Protein AF-X0RH19-F1 (afdb_monomer_lite)

Organism: NCBI:txid412755

Foldseek 3Di:
DKFKFAKFWDQCQPDDCDPNDGDRDPPIDIHTPPDCLDQWDKDFDAADSPVRITIIDIFGHQWDWDQDPNDTDIDGDDPVRRVVSVVSSCVLGPPDDLVNVCVVPVDPSSPPPPDPPPPPPPDD

pLDDT: mean 71.18, std 17.9, range [33.72, 92.62]

Radius of gyration: 19.44 Å; chains: 1; bounding box: 59×24×60 Å

Secondary structure (DSSP, 8-state):
-EEEEEEES----SSTT-TT-----TTS--EE-----SSEEEEEEEEETTTTEEEEEEEE-SEEEEEETTEEEEEEPPHHHHHHHHHHHHHHHTT--HHHHHHHH--GGGS-------------

Structure (mmCIF, N/CA/C/O backbone):
data_AF-X0RH19-F1
#
_entry.id   AF-X0RH19-F1
#
loop_
_atom_site.group_PDB
_atom_site.id
_atom_site.type_symbol
_atom_site.label_atom_id
_atom_site.label_alt_id
_atom_site.label_comp_id
_atom_site.label_asym_id
_atom_site.label_entity_id
_atom_site.label_seq_id
_atom_site.pdbx_PDB_ins_code
_atom_site.Cartn_x
_atom_site.Cartn_y
_atom_site.Cartn_z
_atom_site.occupancy
_atom_site.B_iso_or_equiv
_atom_site.auth_seq_id
_atom_site.auth_comp_id
_atom_site.auth_asym_id
_atom_site.auth_atom_id
_atom_site.pdbx_PDB_model_num
ATOM 1 N N . MET A 1 1 ? 8.190 -5.015 0.007 1.00 87.12 1 MET A N 1
ATOM 2 C CA . MET A 1 1 ? 8.327 -3.761 0.790 1.00 87.12 1 MET A CA 1
ATOM 3 C C . MET A 1 1 ? 7.027 -3.563 1.533 1.00 87.12 1 MET A C 1
ATOM 5 O O . MET A 1 1 ? 6.000 -3.718 0.897 1.00 87.12 1 MET A O 1
ATOM 9 N N . GLU A 1 2 ? 7.044 -3.240 2.820 1.00 89.94 2 GLU A N 1
ATOM 10 C CA . GLU A 1 2 ? 5.804 -3.057 3.586 1.00 89.94 2 GLU A CA 1
ATOM 11 C C . GLU A 1 2 ? 5.393 -1.585 3.614 1.00 89.94 2 GLU A C 1
ATOM 13 O O . GLU A 1 2 ? 6.237 -0.711 3.820 1.00 89.94 2 GLU A O 1
ATOM 18 N N . LEU A 1 3 ? 4.111 -1.316 3.361 1.00 86.94 3 LEU A N 1
ATOM 19 C CA . LEU A 1 3 ? 3.501 0.012 3.433 1.00 86.94 3 LEU A CA 1
ATOM 20 C C . LEU A 1 3 ? 2.245 -0.037 4.303 1.00 86.94 3 LEU A C 1
ATOM 22 O O . LEU A 1 3 ? 1.604 -1.077 4.426 1.00 86.94 3 LEU A O 1
ATOM 26 N N . ARG A 1 4 ? 1.893 1.112 4.882 1.00 87.62 4 ARG A N 1
ATOM 27 C CA . ARG A 1 4 ? 0.663 1.304 5.653 1.00 87.62 4 ARG A CA 1
ATOM 28 C C . ARG A 1 4 ? -0.341 2.057 4.791 1.00 87.62 4 ARG A C 1
ATOM 30 O O . ARG A 1 4 ? 0.008 3.088 4.221 1.00 87.62 4 ARG A O 1
ATOM 37 N N . ILE A 1 5 ? -1.557 1.538 4.684 1.00 83.44 5 ILE A N 1
ATOM 38 C CA . ILE A 1 5 ? -2.659 2.168 3.958 1.00 83.44 5 ILE A CA 1
ATOM 39 C C . ILE A 1 5 ? -3.840 2.354 4.913 1.00 83.44 5 ILE A C 1
ATOM 41 O O . ILE A 1 5 ? -4.221 1.396 5.586 1.00 83.44 5 ILE A O 1
ATOM 45 N N . PRO A 1 6 ? -4.424 3.556 5.015 1.00 79.38 6 PRO A N 1
ATOM 46 C CA . PRO A 1 6 ? -5.566 3.747 5.895 1.00 79.38 6 PRO A CA 1
ATOM 47 C C . PRO A 1 6 ? -6.781 2.923 5.453 1.00 79.38 6 PRO A C 1
ATOM 49 O O . PRO A 1 6 ? -6.968 2.623 4.270 1.00 79.38 6 PRO A O 1
ATOM 52 N N . LEU A 1 7 ? -7.616 2.549 6.417 1.00 76.19 7 LEU A N 1
ATOM 53 C CA . LEU A 1 7 ? -8.849 1.809 6.160 1.00 76.19 7 LEU A CA 1
ATOM 54 C C . LEU A 1 7 ? -10.010 2.754 5.797 1.00 76.19 7 LEU A C 1
ATOM 56 O O . LEU A 1 7 ? -10.057 3.914 6.198 1.00 76.19 7 LEU A O 1
ATOM 60 N N . THR A 1 8 ? -10.979 2.232 5.059 1.00 66.31 8 THR A N 1
ATOM 61 C CA . THR A 1 8 ? -12.264 2.851 4.702 1.00 66.31 8 THR A CA 1
ATOM 62 C C . THR A 1 8 ? -13.390 2.007 5.258 1.00 66.31 8 THR A C 1
ATOM 64 O O . THR A 1 8 ? -13.374 0.791 5.103 1.00 66.31 8 THR A O 1
ATOM 67 N N . GLY A 1 9 ? -14.356 2.646 5.902 1.00 57.88 9 GLY A N 1
ATOM 68 C CA . GLY A 1 9 ? -15.355 1.978 6.730 1.00 57.88 9 GLY A CA 1
ATOM 69 C C . GLY A 1 9 ? -15.278 2.482 8.165 1.00 57.88 9 GLY A C 1
ATOM 70 O O . GLY A 1 9 ? -14.281 3.081 8.585 1.00 57.88 9 GLY A O 1
ATOM 71 N N . THR A 1 10 ? -16.365 2.282 8.888 1.00 53.53 10 THR A N 1
ATOM 72 C CA . THR A 1 10 ? -16.547 2.759 10.251 1.00 53.53 10 THR A CA 1
ATOM 73 C C . THR A 1 10 ? -15.929 1.754 11.208 1.00 53.53 10 THR A C 1
ATOM 75 O O . THR A 1 10 ? -16.458 0.669 11.429 1.00 53.53 10 THR A O 1
ATOM 78 N N . ILE A 1 11 ? -14.793 2.118 11.798 1.00 51.72 11 ILE A N 1
ATOM 79 C CA . ILE A 1 11 ? -14.278 1.433 12.982 1.00 51.72 11 ILE A CA 1
ATOM 80 C C . ILE A 1 11 ? -14.872 2.183 14.171 1.00 51.72 11 ILE A C 1
ATOM 82 O O . ILE A 1 11 ? -14.260 3.072 14.751 1.00 51.72 11 ILE A O 1
ATOM 86 N N . GLU A 1 12 ? -16.136 1.898 14.472 1.00 43.25 12 GLU A N 1
ATOM 87 C CA . GLU A 1 12 ? -16.800 2.443 15.656 1.00 43.25 12 GLU A CA 1
ATOM 88 C C . GLU A 1 12 ? -16.342 1.664 16.878 1.00 43.25 12 GLU A C 1
ATOM 90 O O . GLU A 1 12 ? -17.041 0.790 17.387 1.00 43.25 12 GLU A O 1
ATOM 95 N N . VAL A 1 13 ? -15.137 1.997 17.339 1.00 40.44 13 VAL A N 1
ATOM 96 C CA . VAL A 1 13 ? -14.690 1.635 18.678 1.00 40.44 13 VAL A CA 1
ATOM 97 C C . VAL A 1 13 ? -15.676 2.278 19.637 1.00 40.44 13 VAL A C 1
ATOM 99 O O . VAL A 1 13 ? -15.590 3.478 19.893 1.00 40.44 13 VAL A O 1
ATOM 102 N N . GLU A 1 14 ? -16.680 1.529 20.097 1.00 34.31 14 GLU A N 1
ATOM 103 C CA . GLU A 1 14 ? -17.628 2.082 21.056 1.00 34.31 14 GLU A CA 1
ATOM 104 C C . GLU A 1 14 ? -16.885 2.421 22.351 1.00 34.31 14 GLU A C 1
ATOM 106 O O . GLU A 1 14 ? -16.573 1.580 23.196 1.00 34.31 14 GLU A O 1
ATOM 111 N N . GLY A 1 15 ? -16.601 3.719 22.449 1.00 33.72 15 GLY A N 1
ATOM 112 C CA . GLY A 1 15 ? -15.823 4.383 23.468 1.00 33.72 15 GLY A CA 1
ATOM 113 C C . GLY A 1 15 ? -14.404 4.666 22.994 1.00 33.72 15 GLY A C 1
ATOM 114 O O . GLY A 1 15 ? -13.644 3.757 22.676 1.00 33.72 15 GLY A O 1
ATOM 115 N N . ALA A 1 16 ? -13.977 5.920 23.133 1.00 46.22 16 ALA A N 1
ATOM 116 C CA . ALA A 1 16 ? -12.653 6.169 23.686 1.00 46.22 16 ALA A CA 1
ATOM 1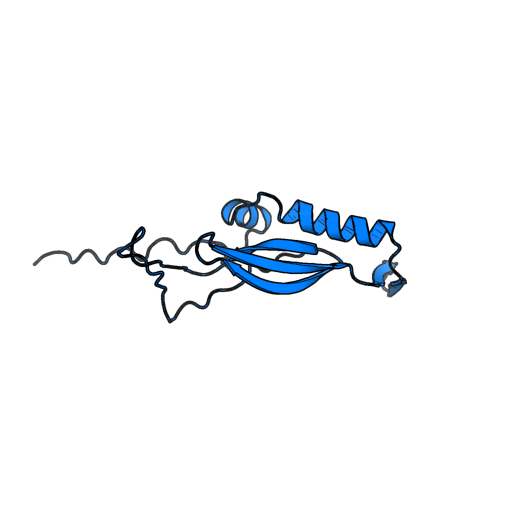17 C C . ALA A 1 16 ? -12.313 5.055 24.695 1.00 46.22 16 ALA A C 1
ATOM 119 O O . ALA A 1 16 ? -13.000 4.948 25.706 1.00 46.22 16 ALA A O 1
ATOM 120 N N . TYR A 1 17 ? -11.351 4.191 24.358 1.00 41.38 17 TYR A N 1
ATOM 121 C CA . TYR A 1 17 ? -10.721 3.190 25.224 1.00 41.38 17 TYR A CA 1
ATOM 122 C C . TYR A 1 17 ? -11.574 2.752 26.441 1.00 41.38 17 TYR A C 1
ATOM 124 O O . TYR A 1 17 ? -11.205 3.013 27.586 1.00 41.38 17 TYR A O 1
ATOM 132 N N . LYS A 1 18 ? -12.742 2.123 26.241 1.00 44.38 18 LYS A N 1
ATOM 133 C CA . LYS A 1 18 ? -13.545 1.618 27.369 1.00 44.38 18 LYS A CA 1
ATOM 134 C C . LYS A 1 18 ? -13.094 0.204 27.718 1.00 44.38 18 LYS A C 1
ATOM 136 O O . LYS A 1 18 ? -13.253 -0.723 26.935 1.00 44.38 18 LYS A O 1
ATOM 141 N N . GLU A 1 19 ? -12.478 0.061 28.889 1.00 43.94 19 GLU A N 1
ATOM 142 C CA . GLU A 1 19 ? -12.129 -1.234 29.502 1.00 43.94 19 GLU A CA 1
ATOM 143 C C . GLU A 1 19 ? -11.250 -2.170 28.636 1.00 43.94 19 GLU A C 1
ATOM 145 O O . GLU A 1 19 ? -11.230 -3.385 28.831 1.00 43.94 19 GLU A O 1
ATOM 150 N N . GLY A 1 20 ? -10.472 -1.611 27.699 1.00 46.59 20 GLY A N 1
ATOM 151 C CA . GLY A 1 20 ? -9.400 -2.321 26.991 1.00 46.59 20 GLY A CA 1
ATOM 152 C C . GLY A 1 20 ? -9.823 -3.226 25.826 1.00 46.59 20 GLY A C 1
ATOM 153 O O . GLY A 1 20 ? -9.073 -4.149 25.503 1.00 46.59 20 GLY A O 1
ATOM 154 N N . LYS A 1 21 ? -10.987 -3.007 25.190 1.00 39.94 21 LYS A N 1
ATOM 155 C CA . LYS A 1 21 ? -11.430 -3.797 24.020 1.00 39.94 21 LYS A CA 1
ATOM 156 C C . LYS A 1 21 ? -11.968 -2.931 22.874 1.00 39.94 21 LYS A C 1
ATOM 158 O O . LYS A 1 21 ? -12.726 -1.998 23.104 1.00 39.94 21 LYS A O 1
ATOM 163 N N . LEU A 1 22 ? -11.581 -3.283 21.644 1.00 48.94 22 LEU A N 1
ATOM 164 C CA . LEU A 1 22 ? -12.045 -2.673 20.390 1.00 48.94 22 LEU A CA 1
ATOM 165 C C . LEU A 1 22 ? -13.402 -3.272 19.968 1.00 48.94 22 LEU A C 1
ATOM 167 O O . LEU A 1 22 ? -13.540 -4.496 19.952 1.00 48.94 22 LEU A O 1
ATOM 171 N N . VAL A 1 23 ? -14.382 -2.435 19.607 1.00 53.00 23 VAL A N 1
ATOM 172 C CA . VAL A 1 23 ? -15.720 -2.837 19.104 1.00 53.00 23 VAL A CA 1
ATOM 173 C C . VAL A 1 23 ? -15.978 -2.137 17.752 1.00 53.00 23 VAL A C 1
ATOM 175 O O . VAL A 1 23 ? -15.229 -1.236 17.405 1.00 53.00 23 VAL A O 1
ATOM 178 N N . GLY A 1 24 ? -16.938 -2.588 16.939 1.00 54.69 24 GLY A N 1
ATOM 179 C CA . GLY A 1 24 ? -17.280 -2.010 15.627 1.00 54.69 24 GLY A CA 1
ATOM 180 C C . GLY A 1 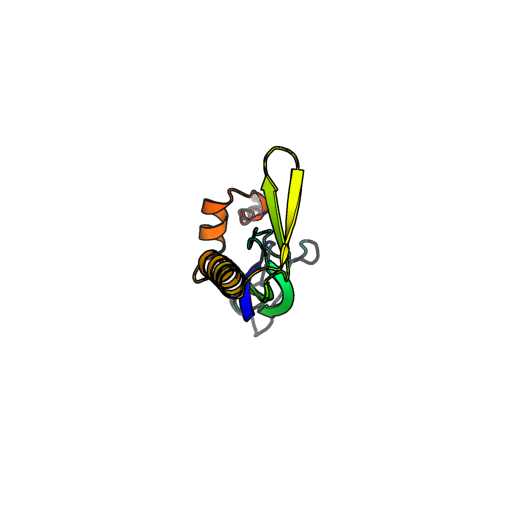24 ? -18.708 -2.377 15.207 1.00 54.69 24 GLY A C 1
ATOM 181 O O . GLY A 1 24 ? -19.277 -3.323 15.758 1.00 54.69 24 GLY A O 1
ATOM 182 N N . LYS A 1 25 ? -19.295 -1.658 14.235 1.00 58.25 25 LYS A N 1
ATOM 183 C CA . LYS A 1 25 ? -20.608 -2.008 13.658 1.00 58.25 25 LYS A CA 1
ATOM 184 C C . LYS A 1 25 ? -20.499 -3.289 12.835 1.00 58.25 25 LYS A C 1
ATOM 186 O O . LYS A 1 25 ? -19.706 -3.370 11.901 1.00 58.25 25 LYS A O 1
ATOM 191 N N . ALA A 1 26 ? -21.304 -4.293 13.176 1.00 59.06 26 ALA A N 1
ATOM 192 C CA . ALA A 1 26 ? -21.276 -5.600 12.514 1.00 59.06 26 ALA A CA 1
ATOM 193 C C . ALA A 1 26 ? -21.684 -5.536 11.027 1.00 59.06 26 ALA A C 1
ATOM 195 O O . ALA A 1 26 ? -21.341 -6.421 10.246 1.00 59.06 26 ALA A O 1
ATOM 196 N N . ASP A 1 27 ? -22.425 -4.498 10.651 1.00 63.25 27 ASP A N 1
ATOM 197 C CA . ASP A 1 27 ? -23.014 -4.261 9.337 1.00 63.25 27 ASP A CA 1
ATOM 198 C C . ASP A 1 27 ? -22.153 -3.391 8.400 1.00 63.25 27 ASP A C 1
ATOM 200 O O . ASP A 1 27 ? -22.428 -3.363 7.197 1.00 63.25 27 ASP A O 1
ATOM 204 N N . ASP A 1 28 ? -21.078 -2.758 8.892 1.00 61.66 28 ASP A N 1
ATOM 205 C CA . ASP A 1 28 ? -20.141 -1.989 8.058 1.00 61.66 28 ASP A CA 1
ATOM 206 C C . ASP A 1 28 ? -18.782 -2.703 7.922 1.00 61.66 28 ASP A C 1
ATOM 208 O O . ASP A 1 28 ? -17.934 -2.636 8.816 1.00 61.66 28 ASP A O 1
ATOM 212 N N . PRO A 1 29 ? -18.531 -3.421 6.812 1.00 64.44 29 PRO A N 1
ATOM 213 C CA . PRO A 1 29 ? -17.281 -4.142 6.641 1.00 64.44 29 PRO A CA 1
ATOM 214 C C . PRO A 1 29 ? -16.108 -3.177 6.436 1.00 64.44 29 PRO A C 1
ATOM 216 O O . PRO A 1 29 ? -16.141 -2.318 5.552 1.00 64.44 29 PRO A O 1
ATOM 219 N N . ILE A 1 30 ? -15.018 -3.408 7.172 1.00 67.62 30 ILE A N 1
ATOM 220 C CA . ILE A 1 30 ? -13.733 -2.727 6.979 1.00 67.62 30 ILE A CA 1
ATOM 221 C C . ILE A 1 30 ? -13.216 -2.995 5.557 1.00 67.62 30 ILE A C 1
ATOM 223 O O . ILE A 1 30 ? -13.082 -4.142 5.125 1.00 67.62 30 ILE A O 1
ATOM 227 N N . ARG A 1 31 ? -12.891 -1.931 4.818 1.00 71.06 31 ARG A N 1
ATOM 228 C CA . ARG A 1 31 ? -12.361 -1.977 3.446 1.00 71.06 31 ARG A CA 1
ATOM 229 C C . ARG A 1 31 ? -11.036 -1.243 3.366 1.00 71.06 31 ARG A C 1
ATOM 231 O O . ARG A 1 31 ? -10.812 -0.261 4.059 1.00 71.06 31 ARG A O 1
ATOM 238 N N . ILE A 1 32 ? -10.166 -1.659 2.460 1.00 70.19 32 ILE A N 1
ATOM 239 C CA . ILE A 1 32 ? -8.942 -0.912 2.154 1.00 70.19 32 ILE A CA 1
ATOM 240 C C . ILE A 1 32 ? -9.288 0.176 1.135 1.00 70.19 32 ILE A C 1
ATOM 242 O O . ILE A 1 32 ? -10.059 -0.083 0.206 1.00 70.19 32 ILE A O 1
ATOM 246 N N . ILE A 1 33 ? -8.716 1.375 1.288 1.00 70.25 33 ILE A N 1
ATOM 247 C CA . ILE A 1 33 ? -8.901 2.443 0.301 1.00 70.25 33 ILE A CA 1
ATOM 248 C C . ILE A 1 33 ? -8.395 1.943 -1.058 1.00 70.25 33 ILE A C 1
ATOM 250 O O . ILE A 1 33 ? -7.232 1.546 -1.163 1.00 70.25 33 ILE A O 1
ATOM 254 N N . PRO A 1 34 ? -9.215 1.980 -2.122 1.00 66.25 34 PRO A N 1
ATOM 255 C CA . PRO A 1 34 ? -8.728 1.696 -3.461 1.00 66.25 34 PRO A CA 1
ATOM 256 C C . PRO A 1 34 ? -7.829 2.855 -3.914 1.00 66.25 34 PRO A C 1
ATOM 258 O O . PRO A 1 34 ? -8.317 3.904 -4.330 1.00 66.25 34 PRO A O 1
ATOM 261 N N . ILE A 1 35 ? -6.514 2.670 -3.797 1.00 72.69 35 ILE A N 1
ATOM 262 C CA . ILE A 1 35 ? -5.492 3.623 -4.242 1.00 72.69 35 ILE A CA 1
ATOM 263 C C . ILE A 1 35 ? -4.715 2.978 -5.379 1.00 72.69 35 ILE A C 1
ATOM 265 O O . ILE A 1 35 ? -4.222 1.857 -5.247 1.00 72.69 35 ILE A O 1
ATOM 269 N N . ASP A 1 36 ? -4.583 3.701 -6.489 1.00 80.56 36 ASP A N 1
ATOM 270 C CA . ASP A 1 36 ? -3.652 3.319 -7.541 1.00 80.56 36 ASP A CA 1
ATOM 271 C C . ASP A 1 36 ? -2.214 3.567 -7.060 1.00 80.56 36 ASP A C 1
ATOM 273 O O . ASP A 1 36 ? -1.753 4.706 -6.946 1.00 80.56 36 ASP A O 1
ATOM 277 N N . LEU A 1 37 ? -1.516 2.478 -6.733 1.00 83.06 37 LEU A N 1
ATOM 278 C CA . LEU A 1 37 ? -0.110 2.491 -6.325 1.00 83.06 37 LEU A CA 1
ATOM 279 C C . LEU A 1 37 ? 0.845 2.434 -7.533 1.00 83.06 37 LEU A C 1
ATOM 281 O O . LEU A 1 37 ? 2.065 2.374 -7.356 1.00 83.06 37 LEU A O 1
ATOM 285 N N . GLY A 1 38 ? 0.310 2.474 -8.756 1.00 85.94 38 GLY A N 1
ATOM 286 C CA . GLY A 1 38 ? 1.049 2.392 -10.006 1.00 85.94 38 GLY A CA 1
ATOM 287 C C . GLY A 1 38 ? 1.387 0.952 -10.389 1.00 85.94 38 GLY A C 1
ATOM 288 O O . GLY A 1 38 ? 0.627 0.019 -10.146 1.00 85.94 38 GLY A O 1
ATOM 289 N N . ASN A 1 39 ? 2.558 0.752 -11.003 1.00 87.94 39 ASN A N 1
ATOM 290 C CA . ASN A 1 39 ? 2.981 -0.550 -11.533 1.00 87.94 39 ASN A CA 1
ATOM 291 C C . ASN A 1 39 ? 3.530 -1.498 -10.446 1.00 87.94 39 ASN A C 1
ATOM 293 O O . ASN A 1 39 ? 4.659 -1.999 -10.518 1.00 87.94 39 ASN A O 1
ATOM 297 N N . VAL A 1 40 ? 2.734 -1.715 -9.405 1.00 88.25 40 VAL A N 1
ATOM 298 C CA . VAL A 1 40 ? 3.043 -2.595 -8.282 1.00 88.25 40 VAL A CA 1
ATOM 299 C C . VAL A 1 40 ? 1.852 -3.496 -7.990 1.00 88.25 40 VAL A C 1
ATOM 301 O O . VAL A 1 40 ? 0.699 -3.089 -8.104 1.00 88.25 40 VAL A O 1
ATOM 304 N N . SER A 1 41 ? 2.144 -4.718 -7.572 1.00 87.19 41 SER A N 1
ATOM 305 C CA . SER A 1 41 ? 1.166 -5.596 -6.946 1.00 87.19 41 SER A CA 1
ATOM 306 C C . SER A 1 41 ? 1.297 -5.463 -5.439 1.00 87.19 41 SER A C 1
ATOM 308 O O . SER A 1 41 ? 2.394 -5.235 -4.920 1.00 87.19 41 SER A O 1
ATOM 310 N N . TRP A 1 42 ? 0.195 -5.628 -4.722 1.00 86.38 42 TRP A N 1
ATOM 311 C CA . TRP A 1 42 ? 0.219 -5.632 -3.270 1.00 86.38 42 TRP A CA 1
ATOM 312 C C . TRP A 1 42 ? -0.632 -6.762 -2.708 1.00 86.38 42 TRP A C 1
ATOM 314 O O . TRP A 1 42 ? -1.567 -7.240 -3.348 1.00 86.38 42 TRP A O 1
ATOM 324 N N . THR A 1 43 ? -0.269 -7.201 -1.511 1.00 87.25 43 THR A N 1
ATOM 325 C CA . THR A 1 43 ? -0.988 -8.217 -0.741 1.00 87.25 43 THR A CA 1
ATOM 326 C C . THR A 1 43 ? -1.173 -7.718 0.681 1.00 87.25 43 THR A C 1
ATOM 328 O O . THR A 1 43 ? -0.301 -7.036 1.218 1.00 87.25 43 THR A O 1
ATOM 331 N N . LEU A 1 44 ? -2.324 -8.007 1.283 1.00 84.62 44 LEU A N 1
ATOM 332 C CA . LEU A 1 44 ? -2.575 -7.676 2.681 1.00 84.62 44 LEU A CA 1
ATOM 333 C C . LEU A 1 44 ? -1.742 -8.605 3.574 1.00 84.62 44 LEU A C 1
ATOM 335 O O . LEU A 1 44 ? -1.866 -9.823 3.464 1.00 84.62 44 LEU A O 1
ATOM 339 N N . LYS A 1 45 ? -0.894 -8.027 4.429 1.00 87.19 45 LYS A N 1
ATOM 340 C CA . LYS A 1 45 ? -0.107 -8.750 5.438 1.00 87.19 45 LYS A CA 1
ATOM 341 C C . LYS A 1 45 ? -0.839 -8.780 6.773 1.00 87.19 45 LYS A C 1
ATOM 343 O O . LYS A 1 45 ? -0.928 -9.839 7.381 1.00 87.19 45 LYS A O 1
ATOM 348 N N . ASP A 1 46 ? -1.322 -7.620 7.213 1.00 85.88 46 ASP A N 1
ATOM 349 C CA . ASP A 1 46 ? -1.896 -7.443 8.546 1.00 85.88 46 ASP A CA 1
ATOM 350 C C . ASP A 1 46 ? -2.824 -6.218 8.606 1.00 85.88 46 ASP A C 1
ATOM 352 O O . ASP A 1 46 ? -2.840 -5.394 7.686 1.00 85.88 46 ASP A O 1
ATOM 356 N N . ILE A 1 47 ? -3.592 -6.091 9.686 1.00 82.31 47 ILE A N 1
ATOM 357 C CA . ILE A 1 47 ? -4.460 -4.948 9.969 1.00 82.31 47 ILE A CA 1
ATOM 358 C C . ILE A 1 47 ? -4.189 -4.458 11.394 1.00 82.31 47 ILE A C 1
ATOM 360 O O . ILE A 1 47 ? -4.481 -5.148 12.366 1.00 82.31 47 ILE A O 1
ATOM 364 N N . ASP A 1 48 ? -3.703 -3.225 11.509 1.00 80.50 48 ASP A N 1
ATOM 365 C CA . ASP A 1 48 ? -3.587 -2.516 12.775 1.00 80.50 48 ASP A CA 1
ATOM 366 C C . ASP A 1 48 ? -4.883 -1.742 13.039 1.00 80.50 48 ASP A C 1
ATOM 368 O O . ASP A 1 48 ? -5.157 -0.693 12.447 1.00 80.50 48 ASP A O 1
ATOM 372 N N . LEU A 1 49 ? -5.713 -2.305 13.914 1.00 73.44 49 LEU A N 1
ATOM 373 C CA . LEU A 1 49 ? -6.983 -1.709 14.318 1.00 73.44 49 LEU A CA 1
ATOM 374 C C . LEU A 1 49 ? -6.811 -0.542 15.300 1.00 73.44 49 LEU A C 1
ATOM 376 O O . LEU A 1 49 ? -7.753 0.227 15.462 1.00 73.44 49 LEU A O 1
ATOM 380 N N . VAL A 1 50 ? -5.647 -0.404 15.948 1.00 73.38 50 VAL A N 1
ATOM 381 C CA . VAL A 1 50 ? -5.361 0.708 16.870 1.00 73.38 50 VAL A CA 1
ATOM 382 C C . VAL A 1 50 ? -5.055 1.971 16.071 1.00 73.38 50 VAL A C 1
ATOM 384 O O . VAL A 1 50 ? -5.617 3.026 16.351 1.00 73.38 50 VAL A O 1
ATOM 387 N N . ASP A 1 51 ? -4.218 1.839 15.043 1.00 74.81 51 ASP A N 1
ATOM 388 C CA . ASP A 1 51 ? -3.836 2.938 14.148 1.00 74.81 51 ASP A CA 1
ATOM 389 C C . ASP A 1 51 ? -4.799 3.099 12.944 1.00 74.81 51 ASP A C 1
ATOM 391 O O . ASP A 1 51 ? -4.619 3.990 12.112 1.00 74.81 51 ASP A O 1
ATOM 395 N N . GLU A 1 52 ? -5.818 2.240 12.820 1.00 75.62 52 GLU A N 1
ATOM 396 C CA . GLU A 1 52 ? -6.763 2.162 11.692 1.00 75.62 52 GLU A CA 1
ATOM 397 C C . GLU A 1 52 ? -6.094 2.028 10.302 1.00 75.62 52 GLU A C 1
ATOM 399 O O . GLU A 1 52 ? -6.550 2.609 9.301 1.00 75.62 52 GLU A O 1
ATOM 404 N N . VAL A 1 53 ? -5.020 1.235 10.217 1.00 82.00 53 VAL A N 1
ATOM 405 C CA . VAL A 1 53 ? -4.240 1.011 8.989 1.00 82.00 53 VAL A CA 1
ATOM 406 C C . VAL A 1 53 ? -4.137 -0.468 8.627 1.00 82.00 53 VAL A C 1
ATOM 408 O O . VAL A 1 53 ? -3.946 -1.332 9.472 1.00 82.00 53 VAL A O 1
ATOM 411 N N . ALA A 1 54 ? -4.189 -0.777 7.335 1.00 84.69 54 A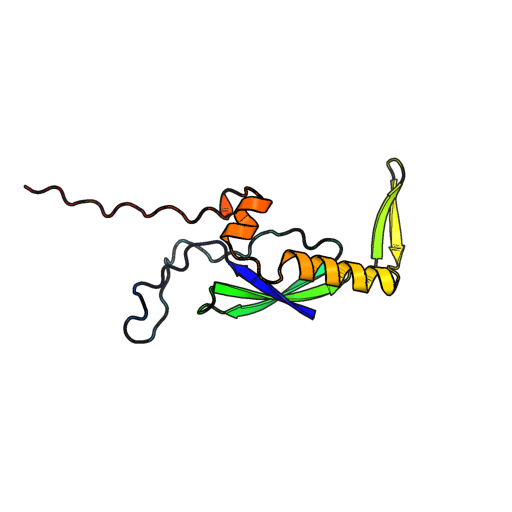LA A N 1
ATOM 412 C CA . ALA A 1 54 ? -3.747 -2.061 6.808 1.00 84.69 54 ALA A CA 1
ATOM 413 C C . ALA A 1 54 ? -2.248 -2.014 6.491 1.00 84.69 54 ALA A C 1
ATOM 415 O O . ALA A 1 54 ? -1.749 -1.056 5.892 1.00 84.69 54 ALA A O 1
ATOM 416 N N . ILE A 1 55 ? -1.534 -3.075 6.851 1.00 87.69 55 ILE A N 1
ATOM 417 C CA . ILE A 1 55 ? -0.150 -3.313 6.455 1.00 87.69 55 ILE A CA 1
ATOM 418 C C . ILE A 1 55 ? -0.184 -4.166 5.193 1.00 87.69 55 ILE A C 1
ATOM 420 O O . ILE A 1 55 ? -0.677 -5.294 5.193 1.00 87.69 55 ILE A O 1
ATOM 424 N N . ILE A 1 56 ? 0.345 -3.624 4.102 1.00 88.25 56 ILE A N 1
ATOM 425 C CA . ILE A 1 56 ? 0.403 -4.299 2.808 1.00 88.25 56 ILE A CA 1
ATOM 426 C C . ILE A 1 56 ? 1.850 -4.576 2.417 1.00 88.25 56 ILE A C 1
ATOM 428 O O . ILE A 1 56 ? 2.730 -3.729 2.572 1.00 88.25 56 ILE A O 1
ATOM 432 N N . GLU A 1 57 ? 2.102 -5.751 1.854 1.00 89.81 57 GLU A N 1
ATOM 433 C CA . GLU A 1 57 ? 3.348 -6.041 1.163 1.00 89.81 57 GLU A CA 1
ATOM 434 C C . GLU A 1 57 ? 3.213 -5.677 -0.310 1.00 89.81 57 GLU A C 1
ATOM 436 O O . GLU A 1 57 ? 2.404 -6.243 -1.040 1.00 89.81 57 GLU A O 1
ATOM 441 N N . VAL A 1 58 ? 4.043 -4.734 -0.740 1.00 90.00 58 VAL A N 1
ATOM 442 C CA . VAL A 1 58 ? 4.123 -4.221 -2.102 1.00 90.00 58 VAL A CA 1
ATOM 443 C C . VAL A 1 58 ? 5.332 -4.810 -2.819 1.00 90.00 58 VAL A C 1
ATOM 445 O O . VAL A 1 58 ? 6.465 -4.785 -2.314 1.00 90.00 58 VAL A O 1
ATOM 448 N N . VAL A 1 59 ? 5.080 -5.302 -4.029 1.00 90.75 59 VAL A N 1
ATOM 449 C CA . VAL A 1 59 ? 6.049 -5.923 -4.930 1.00 90.75 59 VAL A CA 1
ATOM 450 C C . VAL A 1 59 ? 5.947 -5.232 -6.293 1.00 90.75 59 VAL A C 1
ATOM 452 O O . VAL A 1 59 ? 4.849 -5.108 -6.833 1.00 90.75 59 VAL A O 1
ATOM 455 N N . PRO A 1 60 ? 7.058 -4.757 -6.882 1.00 91.62 60 PRO A N 1
ATOM 456 C CA . PRO A 1 60 ? 6.995 -4.121 -8.189 1.00 91.62 60 PRO A CA 1
ATOM 457 C C . PRO A 1 60 ? 6.682 -5.164 -9.258 1.00 91.62 60 PRO A C 1
ATOM 459 O O . PRO A 1 60 ? 7.217 -6.277 -9.220 1.00 91.62 60 PRO A O 1
ATOM 462 N N . SER A 1 61 ? 5.861 -4.791 -10.238 1.00 90.00 61 SER A N 1
ATOM 463 C CA . SER A 1 61 ? 5.545 -5.695 -11.339 1.00 90.00 61 SER A CA 1
ATOM 464 C C . SER A 1 61 ? 6.826 -6.085 -12.096 1.00 90.00 61 SER A C 1
ATOM 466 O O . SER A 1 61 ? 7.714 -5.247 -12.316 1.00 90.00 61 SER A O 1
ATOM 468 N N . PRO A 1 62 ? 6.971 -7.357 -12.510 1.00 88.19 62 PRO A N 1
ATOM 469 C CA . PRO A 1 62 ? 8.113 -7.786 -13.311 1.00 88.19 62 PRO A CA 1
ATOM 470 C C . PRO A 1 62 ? 8.095 -7.189 -14.722 1.00 88.19 62 PRO A C 1
ATOM 472 O O . PRO A 1 62 ? 9.126 -7.210 -15.396 1.00 88.19 62 PRO A O 1
ATOM 475 N N . VAL A 1 63 ? 6.955 -6.649 -15.157 1.00 90.88 63 VAL A N 1
ATOM 476 C CA . VAL A 1 63 ? 6.733 -6.104 -16.495 1.00 90.88 63 VAL A CA 1
ATOM 477 C C . VAL A 1 63 ? 6.170 -4.690 -16.428 1.00 90.88 63 VAL A C 1
ATOM 479 O O . VAL A 1 63 ? 5.525 -4.302 -15.457 1.00 90.88 63 VAL A O 1
ATOM 482 N N . ILE A 1 64 ? 6.418 -3.912 -17.473 1.00 87.00 64 ILE A N 1
ATOM 483 C CA . ILE A 1 64 ? 5.798 -2.608 -17.697 1.00 87.00 64 ILE A CA 1
ATOM 484 C C . ILE A 1 64 ? 5.003 -2.704 -18.981 1.00 87.00 64 ILE A C 1
ATOM 486 O O . ILE A 1 64 ? 5.543 -3.099 -20.016 1.00 87.00 64 ILE A O 1
ATOM 490 N N . THR A 1 65 ? 3.743 -2.300 -18.902 1.00 87.00 65 THR A N 1
ATOM 491 C CA . THR A 1 65 ? 2.890 -2.108 -20.068 1.00 87.00 65 THR A CA 1
ATOM 492 C C . THR A 1 65 ? 2.833 -0.622 -20.374 1.00 87.00 65 THR A C 1
ATOM 494 O O . THR A 1 65 ? 2.482 0.185 -19.515 1.00 87.00 65 THR A O 1
ATOM 497 N N . LYS A 1 66 ? 3.202 -0.254 -21.599 1.00 83.81 66 LYS A N 1
ATOM 498 C CA . LYS A 1 66 ? 3.090 1.110 -22.107 1.00 83.81 66 LYS A CA 1
ATOM 499 C C . LYS A 1 66 ? 2.273 1.085 -23.387 1.00 83.81 66 LYS A C 1
ATOM 501 O O . LYS A 1 66 ? 2.514 0.257 -24.258 1.00 83.81 66 LYS A O 1
ATOM 506 N N . VAL A 1 67 ? 1.328 2.005 -23.505 1.00 84.44 67 VAL A N 1
ATOM 507 C CA . VAL A 1 67 ? 0.571 2.192 -24.741 1.00 84.44 67 VAL A CA 1
ATOM 508 C C . VAL A 1 67 ? 1.438 2.991 -25.720 1.00 84.44 67 VAL A C 1
ATOM 510 O O . VAL A 1 67 ? 1.930 4.070 -25.380 1.00 84.44 67 VAL A O 1
ATOM 513 N N . VAL A 1 68 ? 1.690 2.431 -26.904 1.00 84.25 68 VAL A N 1
ATOM 514 C CA . VAL A 1 68 ? 2.417 3.080 -28.005 1.00 84.25 68 VAL A CA 1
ATOM 515 C C . VAL A 1 68 ? 1.463 3.147 -29.197 1.00 84.25 68 VAL A C 1
ATOM 517 O O . VAL A 1 68 ? 1.180 2.127 -29.821 1.00 84.25 68 VA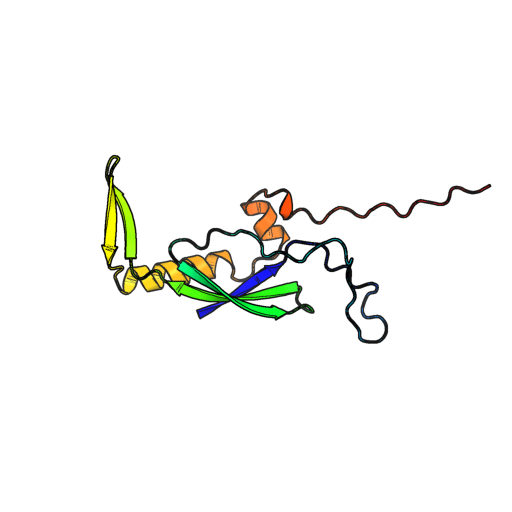L A O 1
ATOM 520 N N . GLY A 1 69 ? 0.925 4.337 -29.484 1.00 86.75 69 GLY A N 1
ATOM 521 C CA . GLY A 1 69 ? -0.235 4.469 -30.377 1.00 86.75 69 GLY A CA 1
ATOM 522 C C . GLY A 1 69 ? -1.482 3.876 -29.714 1.00 86.75 69 GLY A C 1
ATOM 523 O O . GLY A 1 69 ? -1.772 4.235 -28.580 1.00 86.75 69 GLY A O 1
ATOM 524 N N . ASP A 1 70 ? -2.154 2.934 -30.380 1.00 86.56 70 ASP A N 1
ATOM 525 C CA . ASP A 1 70 ? -3.294 2.172 -29.831 1.00 86.56 70 ASP A CA 1
ATOM 526 C C . ASP A 1 70 ? -2.911 0.758 -29.355 1.00 86.56 70 ASP A C 1
ATOM 528 O O . ASP A 1 70 ? -3.767 -0.040 -28.973 1.00 86.56 70 ASP A O 1
ATOM 532 N N . VAL A 1 71 ? -1.617 0.414 -29.380 1.00 85.56 71 VAL A N 1
ATOM 533 C CA . VAL A 1 71 ? -1.146 -0.935 -29.049 1.00 85.56 71 VAL A CA 1
ATOM 534 C C . VAL A 1 71 ? -0.508 -0.949 -27.657 1.00 85.56 71 VAL A C 1
ATOM 536 O O . VAL A 1 71 ? 0.450 -0.205 -27.409 1.00 85.56 71 VAL A O 1
ATOM 539 N N . PRO A 1 72 ? -0.980 -1.803 -26.730 1.00 86.56 72 PRO A N 1
ATOM 540 C CA . PRO A 1 72 ? -0.285 -2.038 -25.474 1.00 86.56 72 PRO A CA 1
ATOM 541 C C . PRO A 1 72 ? 0.979 -2.865 -25.734 1.00 86.56 72 PRO A C 1
ATOM 543 O O . PRO A 1 72 ? 0.918 -4.005 -26.189 1.00 86.56 72 PRO A O 1
ATOM 546 N N . VAL A 1 73 ? 2.142 -2.292 -25.429 1.00 88.62 73 VAL A N 1
ATOM 547 C CA . VAL A 1 73 ? 3.439 -2.968 -25.514 1.00 88.62 73 VAL A CA 1
ATOM 548 C C . VAL A 1 73 ? 3.912 -3.301 -24.106 1.00 88.62 73 VAL A C 1
ATOM 550 O O . VAL A 1 73 ? 4.121 -2.409 -23.280 1.00 88.62 73 VAL A O 1
ATOM 553 N N . THR A 1 74 ? 4.111 -4.589 -23.836 1.00 91.50 74 THR A N 1
ATOM 554 C CA . THR A 1 74 ? 4.613 -5.084 -22.550 1.00 91.50 74 THR A CA 1
ATOM 555 C C . THR A 1 74 ? 6.072 -5.504 -22.680 1.00 91.50 74 THR A C 1
ATOM 557 O O . THR A 1 74 ? 6.439 -6.233 -23.598 1.00 91.50 74 THR A O 1
ATOM 560 N N . ARG A 1 75 ? 6.919 -5.062 -21.747 1.00 92.56 75 ARG A N 1
ATOM 561 C CA . ARG A 1 75 ? 8.330 -5.473 -21.672 1.00 92.56 75 ARG A CA 1
ATOM 562 C C . ARG A 1 75 ? 8.775 -5.731 -20.233 1.00 92.56 75 ARG A C 1
ATOM 564 O O . ARG A 1 75 ? 8.142 -5.215 -19.311 1.00 92.56 75 ARG A O 1
ATOM 571 N N . PRO A 1 76 ? 9.883 -6.459 -20.013 1.00 92.62 76 PRO A N 1
ATOM 572 C CA . PRO A 1 76 ? 10.469 -6.594 -18.686 1.00 92.62 76 PRO A CA 1
ATOM 573 C C . PRO A 1 76 ? 10.797 -5.230 -18.069 1.00 92.62 76 PRO A C 1
ATOM 575 O O . PRO A 1 76 ? 11.340 -4.334 -18.727 1.00 92.62 76 PRO A O 1
ATOM 578 N N . ALA A 1 77 ? 10.463 -5.083 -16.790 1.00 89.38 77 ALA A N 1
ATOM 579 C CA . ALA A 1 77 ? 10.791 -3.903 -16.011 1.00 89.38 77 ALA A CA 1
ATOM 580 C C . ALA A 1 77 ? 12.282 -3.914 -15.652 1.00 89.38 77 ALA A C 1
ATOM 582 O O . ALA A 1 77 ? 12.802 -4.900 -15.115 1.00 89.38 77 ALA A O 1
ATOM 583 N N . THR A 1 78 ? 12.972 -2.804 -15.907 1.00 91.81 78 THR A N 1
ATOM 584 C CA . THR A 1 78 ? 14.362 -2.632 -15.473 1.00 91.81 78 THR A CA 1
ATOM 585 C C . THR A 1 78 ? 14.437 -2.463 -13.953 1.00 91.81 78 THR A C 1
ATOM 587 O O . THR A 1 78 ? 13.457 -2.111 -13.293 1.00 91.81 78 THR A O 1
ATOM 590 N N . LYS A 1 79 ? 15.619 -2.683 -13.362 1.00 90.12 79 LYS A N 1
ATOM 591 C CA . LYS A 1 79 ? 15.821 -2.496 -11.914 1.00 90.12 79 LYS A CA 1
ATOM 592 C C . LYS A 1 79 ? 15.480 -1.067 -11.469 1.00 90.12 79 LYS A C 1
ATOM 594 O O . LYS A 1 79 ? 14.823 -0.899 -10.447 1.00 90.12 79 LYS A O 1
ATOM 599 N N . ALA A 1 80 ? 15.868 -0.065 -12.261 1.00 89.44 80 ALA A N 1
ATOM 600 C CA . ALA A 1 80 ? 15.566 1.339 -11.989 1.00 89.44 80 ALA A CA 1
ATOM 601 C C . ALA A 1 80 ? 14.052 1.603 -11.955 1.00 89.44 80 ALA A C 1
ATOM 603 O O . ALA A 1 80 ? 13.564 2.262 -11.042 1.00 89.44 80 ALA A O 1
ATOM 604 N N . GLU A 1 81 ? 13.292 1.031 -12.890 1.00 88.56 81 GLU A N 1
ATOM 605 C CA . GLU A 1 81 ? 11.837 1.206 -12.947 1.00 88.56 81 GLU A CA 1
ATOM 606 C C . GLU A 1 81 ? 11.105 0.472 -11.822 1.00 88.56 81 GLU A C 1
ATOM 608 O O . GLU A 1 81 ? 10.124 0.987 -11.285 1.00 88.56 81 GLU A O 1
ATOM 613 N N . LYS A 1 82 ? 11.599 -0.702 -11.412 1.00 87.88 82 LYS A N 1
ATOM 614 C CA . LYS A 1 82 ? 11.083 -1.412 -10.232 1.00 87.88 82 LYS A CA 1
ATOM 615 C C . LYS A 1 82 ? 11.260 -0.570 -8.969 1.00 87.88 82 LYS A C 1
ATOM 617 O O . LYS A 1 82 ? 10.316 -0.416 -8.198 1.00 87.88 82 LYS A O 1
ATOM 622 N N . THR A 1 83 ? 12.439 0.024 -8.782 1.00 88.81 83 THR A N 1
ATOM 623 C CA . THR A 1 83 ? 12.703 0.938 -7.662 1.00 88.81 83 THR A CA 1
ATOM 624 C C . THR A 1 83 ? 11.858 2.209 -7.756 1.00 88.81 83 THR A C 1
ATOM 626 O O . THR A 1 83 ? 11.294 2.629 -6.750 1.00 88.81 83 THR A O 1
ATOM 629 N N . ALA A 1 84 ? 11.704 2.791 -8.948 1.00 88.62 84 ALA A N 1
ATOM 630 C CA . ALA A 1 84 ? 10.851 3.958 -9.159 1.00 88.62 84 ALA A CA 1
ATOM 631 C C . ALA A 1 84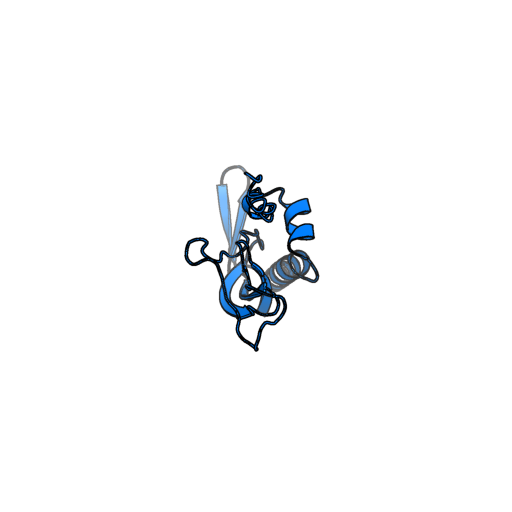 ? 9.380 3.664 -8.825 1.00 88.62 84 ALA A C 1
ATOM 633 O O . ALA A 1 84 ? 8.737 4.477 -8.169 1.00 88.62 84 ALA A O 1
ATOM 634 N N . SER A 1 85 ? 8.873 2.485 -9.198 1.00 87.62 85 SER A N 1
ATOM 635 C CA . SER A 1 85 ? 7.500 2.055 -8.893 1.00 87.62 85 SER A CA 1
ATOM 636 C C . SER A 1 85 ? 7.284 1.895 -7.386 1.00 87.62 85 SER A C 1
ATOM 638 O O . SER A 1 85 ? 6.292 2.378 -6.846 1.00 87.62 85 SER A O 1
ATOM 640 N N . LEU A 1 86 ? 8.249 1.300 -6.675 1.00 88.88 86 LEU A N 1
ATOM 641 C CA . LEU A 1 86 ? 8.199 1.199 -5.213 1.00 88.88 86 LEU A CA 1
ATOM 642 C C . LEU A 1 86 ? 8.274 2.569 -4.531 1.00 88.88 86 LEU A C 1
ATOM 644 O O . LEU A 1 86 ? 7.521 2.829 -3.597 1.00 88.88 86 LEU A O 1
ATOM 648 N N . ASN A 1 87 ? 9.143 3.460 -5.008 1.00 89.00 87 ASN A N 1
ATOM 649 C CA . ASN A 1 87 ? 9.243 4.820 -4.482 1.00 89.00 87 ASN A CA 1
ATOM 650 C C . ASN A 1 87 ? 7.974 5.633 -4.758 1.00 89.00 87 ASN A C 1
ATOM 652 O O . ASN A 1 87 ? 7.569 6.415 -3.903 1.00 89.00 87 ASN A O 1
ATOM 656 N N . HIS A 1 88 ? 7.326 5.426 -5.907 1.00 87.00 88 HIS A N 1
ATOM 657 C CA . HIS A 1 88 ? 6.040 6.040 -6.221 1.00 87.00 88 HIS A CA 1
ATOM 658 C C . HIS A 1 88 ? 4.957 5.576 -5.243 1.00 87.00 88 HIS A C 1
ATOM 660 O O . HIS A 1 88 ? 4.316 6.410 -4.606 1.00 87.00 88 HIS A O 1
ATOM 666 N N . ALA A 1 89 ? 4.820 4.259 -5.046 1.00 86.06 89 ALA A N 1
ATOM 667 C CA . ALA A 1 89 ? 3.886 3.690 -4.075 1.00 86.06 89 ALA A CA 1
ATOM 668 C C . ALA A 1 89 ? 4.158 4.209 -2.651 1.00 86.06 89 ALA A C 1
ATOM 670 O O . ALA A 1 89 ? 3.237 4.610 -1.941 1.00 86.06 89 ALA A O 1
ATOM 671 N N . LYS A 1 90 ? 5.435 4.285 -2.253 1.00 86.88 90 LYS A N 1
ATOM 672 C CA . LYS A 1 90 ? 5.837 4.859 -0.965 1.00 86.88 90 LYS A CA 1
ATOM 673 C C . LYS A 1 90 ? 5.468 6.339 -0.864 1.00 86.88 90 LYS A C 1
ATOM 675 O O . LYS A 1 90 ? 4.905 6.729 0.144 1.00 86.88 90 LYS A O 1
ATOM 680 N N . GLY A 1 91 ? 5.745 7.156 -1.879 1.00 84.62 91 GLY A N 1
ATOM 681 C CA . GLY A 1 91 ? 5.422 8.588 -1.875 1.00 84.62 91 GLY A CA 1
ATOM 682 C C . GLY A 1 91 ? 3.919 8.879 -1.857 1.00 84.62 91 GLY A C 1
ATOM 683 O O . GLY A 1 91 ? 3.498 9.904 -1.330 1.00 84.62 91 GLY A O 1
ATOM 684 N N . ARG A 1 92 ? 3.099 7.964 -2.386 1.00 80.81 92 ARG A N 1
ATOM 685 C CA . ARG A 1 92 ? 1.636 8.054 -2.309 1.00 80.81 92 ARG A CA 1
ATOM 686 C C . ARG A 1 92 ? 1.095 7.787 -0.908 1.00 80.81 92 ARG A C 1
ATOM 688 O O . ARG A 1 92 ? 0.121 8.424 -0.533 1.00 80.81 92 ARG A O 1
ATOM 695 N N . LEU A 1 93 ? 1.709 6.872 -0.157 1.00 79.88 93 LEU A N 1
ATOM 696 C CA . LEU A 1 93 ? 1.203 6.436 1.152 1.00 79.88 93 LEU A CA 1
ATOM 697 C C . LEU A 1 93 ? 1.935 7.057 2.349 1.00 79.88 93 LEU A C 1
ATOM 699 O O . LEU A 1 93 ? 1.370 7.152 3.434 1.00 79.88 93 LEU A O 1
ATOM 703 N N . ALA A 1 94 ? 3.192 7.470 2.190 1.00 75.81 94 ALA A N 1
ATOM 704 C CA . ALA A 1 94 ? 4.015 7.938 3.297 1.00 75.81 94 ALA A CA 1
ATOM 705 C C . ALA A 1 94 ? 3.433 9.210 3.928 1.00 75.81 94 ALA A C 1
ATOM 707 O O . ALA A 1 94 ? 3.394 10.263 3.298 1.00 75.81 94 ALA A O 1
ATOM 708 N N . GLY A 1 95 ? 3.027 9.097 5.195 1.00 67.56 95 GLY A N 1
ATOM 709 C CA . GLY A 1 95 ? 2.559 10.222 6.004 1.00 67.56 95 GLY A CA 1
ATOM 710 C C . GLY A 1 95 ? 1.180 10.761 5.626 1.00 67.56 95 GLY A C 1
ATOM 711 O O . GLY A 1 95 ? 0.801 11.796 6.161 1.00 67.56 95 GLY A O 1
ATOM 712 N N . LYS A 1 96 ? 0.437 10.094 4.732 1.00 71.38 96 LYS A N 1
ATOM 713 C CA . LYS A 1 96 ? -0.911 10.529 4.356 1.00 71.38 96 LYS A CA 1
ATOM 714 C C . LYS A 1 96 ? -1.962 9.942 5.285 1.00 71.38 96 LYS A C 1
ATOM 716 O O . LYS A 1 96 ? -2.005 8.733 5.511 1.00 71.38 96 LYS A O 1
ATOM 721 N N . THR A 1 97 ? -2.832 10.808 5.780 1.00 70.44 97 THR A N 1
ATOM 722 C CA . THR A 1 97 ? -4.020 10.429 6.545 1.00 70.44 97 THR A CA 1
ATOM 723 C C . THR A 1 97 ? -5.184 10.069 5.615 1.00 70.44 97 THR A C 1
ATOM 725 O O . THR A 1 97 ? -5.116 10.258 4.396 1.00 70.44 97 THR A O 1
ATOM 728 N N . LYS A 1 98 ? -6.283 9.552 6.186 1.00 68.69 98 LYS A N 1
ATOM 729 C CA . LYS A 1 98 ? -7.539 9.322 5.446 1.00 68.69 98 LYS A CA 1
ATOM 730 C C . LYS A 1 98 ? -8.020 10.602 4.752 1.00 68.69 98 LYS A C 1
ATOM 732 O O . LYS A 1 98 ? -8.429 10.540 3.594 1.00 68.69 98 LYS A O 1
ATOM 737 N N . ASP A 1 99 ? -7.896 11.745 5.424 1.00 66.31 99 ASP A N 1
ATOM 738 C CA . ASP A 1 99 ? -8.339 13.047 4.921 1.00 66.31 99 ASP A CA 1
ATOM 739 C C . ASP A 1 99 ? -7.466 13.545 3.760 1.00 66.31 99 ASP A C 1
ATOM 741 O O . ASP A 1 99 ? -7.989 14.011 2.747 1.00 66.31 99 ASP A O 1
ATOM 745 N N . ASP A 1 100 ? -6.145 13.353 3.836 1.00 70.12 100 ASP A N 1
ATOM 746 C CA . ASP A 1 100 ? -5.229 13.700 2.738 1.00 70.12 100 ASP A CA 1
ATOM 747 C C . ASP A 1 100 ? -5.527 12.883 1.474 1.00 70.12 100 ASP A C 1
ATOM 749 O O . ASP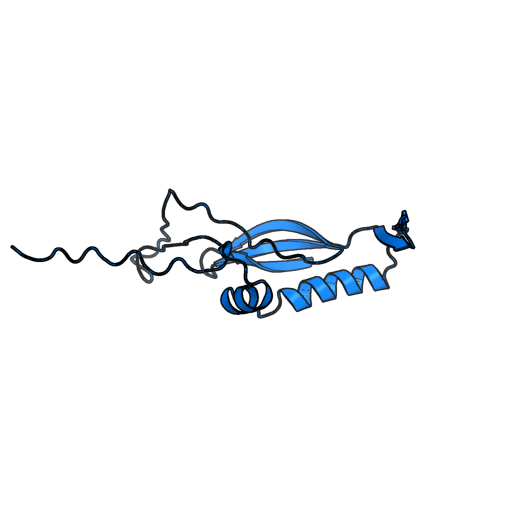 A 1 100 ? -5.515 13.398 0.353 1.00 70.12 100 ASP A O 1
ATOM 753 N N . LEU A 1 101 ? -5.825 11.594 1.652 1.00 69.00 101 LEU A N 1
ATOM 754 C CA . LEU A 1 101 ? -6.190 10.692 0.561 1.00 69.00 101 LEU A CA 1
ATOM 755 C C . LEU A 1 101 ? -7.586 11.000 0.008 1.00 69.00 101 LEU A C 1
ATOM 757 O O . LEU A 1 101 ? -7.818 10.851 -1.197 1.00 69.00 101 LEU A O 1
ATOM 761 N N . TYR A 1 102 ? -8.509 11.466 0.851 1.00 65.94 102 TYR A N 1
ATOM 762 C CA . TYR A 1 102 ? -9.821 11.941 0.420 1.00 65.94 102 TYR A CA 1
ATOM 763 C C . TYR A 1 102 ? -9.709 13.191 -0.450 1.00 65.94 102 TYR A C 1
ATOM 765 O O . TYR A 1 102 ? -10.286 13.224 -1.536 1.00 65.94 102 TYR A O 1
ATOM 773 N N . LEU A 1 103 ? -8.929 14.187 -0.023 1.00 67.75 103 LEU A N 1
ATOM 774 C CA . LEU A 1 103 ? -8.713 15.417 -0.789 1.00 67.75 103 LEU A CA 1
ATOM 775 C C . LEU A 1 103 ? -8.119 15.133 -2.175 1.00 67.75 103 LEU A C 1
ATOM 777 O O . LEU A 1 103 ? -8.485 15.785 -3.154 1.00 67.75 103 LEU A O 1
ATOM 781 N N . GLU A 1 104 ? -7.237 14.137 -2.269 1.00 67.12 104 GLU A N 1
ATOM 782 C CA . GLU A 1 104 ? -6.545 13.790 -3.509 1.00 67.12 104 GLU A CA 1
ATOM 783 C C . GLU A 1 104 ? -7.410 12.961 -4.474 1.00 67.12 104 GLU A C 1
ATOM 785 O O . GLU A 1 104 ? -7.338 13.145 -5.689 1.00 67.12 104 GLU A O 1
ATOM 790 N N . THR A 1 105 ? -8.248 12.061 -3.954 1.00 64.50 105 THR A N 1
ATOM 791 C CA . THR A 1 105 ? -9.044 11.132 -4.780 1.00 64.50 105 THR A CA 1
ATOM 792 C C . THR A 1 105 ? -10.503 11.554 -4.960 1.00 64.50 105 THR A C 1
ATOM 794 O O . THR A 1 105 ? -11.172 11.046 -5.859 1.00 64.50 105 THR A O 1
ATOM 797 N N . LYS A 1 106 ? -11.017 12.453 -4.106 1.00 64.88 106 LYS A N 1
ATOM 798 C CA . LYS A 1 106 ? -12.435 12.854 -4.000 1.00 64.88 106 LYS A CA 1
ATOM 799 C C . LYS A 1 106 ? -13.413 11.673 -3.938 1.00 64.88 106 LYS A C 1
ATOM 801 O O . LYS A 1 106 ? -14.574 11.792 -4.327 1.00 64.88 106 LYS A O 1
ATOM 806 N N . SER A 1 107 ? -12.955 10.511 -3.478 1.00 54.97 107 SER A N 1
ATOM 807 C CA . SER A 1 107 ? -13.781 9.308 -3.443 1.00 54.97 107 SER A CA 1
ATOM 808 C C . SER A 1 107 ? -14.809 9.415 -2.321 1.00 54.97 107 SER A C 1
ATOM 810 O O . SER A 1 107 ? -14.445 9.494 -1.155 1.00 54.97 107 SER A O 1
ATOM 812 N N . ALA A 1 108 ? -16.103 9.342 -2.635 1.00 56.53 108 ALA A N 1
ATOM 813 C CA . ALA A 1 108 ? -17.164 9.368 -1.619 1.00 56.53 108 ALA A CA 1
ATOM 814 C C . ALA A 1 108 ? -17.058 8.221 -0.589 1.00 56.53 108 ALA A C 1
ATOM 816 O O . ALA A 1 108 ? -17.588 8.331 0.509 1.00 56.53 108 ALA A O 1
ATOM 817 N N . LYS A 1 109 ? -16.326 7.143 -0.912 1.00 51.06 109 LYS A N 1
ATOM 818 C CA . LYS A 1 109 ? -16.049 6.006 -0.011 1.00 51.06 109 LYS A CA 1
ATOM 819 C C . LYS A 1 109 ? -15.051 6.329 1.109 1.00 51.06 109 LYS A C 1
ATOM 821 O O . LYS A 1 109 ? -14.891 5.528 2.021 1.00 51.06 109 LYS A O 1
ATOM 826 N N . LEU A 1 110 ? -14.356 7.460 0.996 1.00 51.75 110 LEU A N 1
ATOM 827 C CA . LEU A 1 110 ? -13.415 8.007 1.975 1.00 51.75 110 LEU A CA 1
ATOM 828 C C . LEU A 1 110 ? -14.058 9.076 2.868 1.00 51.75 110 LEU A C 1
ATOM 830 O O . LEU A 1 110 ? -13.431 9.515 3.828 1.00 51.75 110 LEU A O 1
ATOM 834 N N . LYS A 1 111 ? -15.297 9.493 2.570 1.00 47.66 111 LYS A N 1
ATOM 835 C CA . LYS A 1 111 ? -16.049 10.381 3.450 1.00 47.66 111 LYS A CA 1
ATOM 836 C C . LYS A 1 111 ? -16.379 9.576 4.708 1.00 47.66 111 LYS A C 1
ATOM 838 O O . LYS A 1 111 ? -17.120 8.597 4.623 1.00 47.66 111 LYS A O 1
ATOM 843 N N . ARG A 1 112 ? -15.811 9.953 5.859 1.00 47.84 112 ARG A N 1
ATOM 844 C CA . ARG A 1 112 ? -16.319 9.498 7.160 1.00 47.84 112 ARG A CA 1
ATOM 845 C C . ARG A 1 112 ? -17.805 9.861 7.152 1.00 47.84 112 ARG A C 1
ATOM 847 O O . ARG A 1 112 ? -18.127 11.024 6.907 1.00 47.84 112 ARG A O 1
ATOM 854 N N . LEU A 1 113 ? -18.688 8.865 7.256 1.00 46.28 113 LEU A N 1
ATOM 855 C CA . LEU A 1 113 ? -20.120 9.121 7.376 1.00 46.28 113 LEU A CA 1
ATOM 856 C C . LEU A 1 113 ? -20.264 10.038 8.587 1.00 46.28 113 LEU A C 1
ATOM 858 O O . LEU A 1 113 ? -19.896 9.654 9.695 1.00 46.28 113 LEU A O 1
ATOM 862 N N . GLU A 1 114 ? -20.657 11.285 8.330 1.00 43.66 114 GLU A N 1
ATOM 863 C CA . GLU A 1 114 ? -21.015 12.213 9.392 1.00 43.66 114 GLU A CA 1
ATOM 864 C C . GLU A 1 114 ? -22.060 11.511 10.252 1.00 43.66 114 GLU A C 1
ATOM 866 O O . GLU A 1 114 ? -22.929 10.804 9.734 1.00 43.66 114 GLU A O 1
ATOM 871 N N . GLU A 1 115 ? -21.848 11.630 11.557 1.00 42.00 115 GLU A N 1
ATOM 872 C CA . GLU A 1 115 ? -22.583 10.988 12.630 1.00 42.00 115 GLU A CA 1
ATOM 873 C C . GLU A 1 115 ? -24.064 10.844 12.277 1.00 42.00 115 GLU A C 1
ATOM 875 O O . GLU A 1 115 ? -24.731 11.809 11.901 1.00 42.00 115 GLU A O 1
ATOM 880 N N . CYS A 1 116 ? -24.581 9.620 12.405 1.00 34.50 116 CYS A N 1
ATOM 881 C CA . CYS A 1 116 ? -26.012 9.444 12.568 1.00 34.50 116 CYS A CA 1
ATOM 882 C C . CYS A 1 116 ? -26.352 10.260 13.816 1.00 34.50 116 CYS A C 1
ATOM 884 O O . CYS A 1 116 ? -25.930 9.883 14.912 1.00 34.50 116 CYS A O 1
ATOM 886 N N . GLU A 1 117 ? -26.982 11.422 13.623 1.00 37.50 117 GLU A N 1
ATOM 887 C CA . GLU A 1 117 ? -27.395 12.304 14.708 1.00 37.50 117 GLU A CA 1
ATOM 888 C C . GLU A 1 117 ? -28.016 11.432 15.801 1.00 37.50 117 GLU A C 1
ATOM 890 O O . GLU A 1 117 ? -28.849 10.574 15.475 1.00 37.50 117 GLU A O 1
ATOM 895 N N . PRO A 1 118 ? -27.614 11.573 17.079 1.00 40.47 118 PRO A N 1
ATOM 896 C CA . PRO A 1 118 ? -28.345 10.903 18.132 1.00 40.47 118 PRO A CA 1
ATOM 897 C C . PRO A 1 118 ? -29.779 11.387 17.981 1.00 40.47 118 PRO A C 1
ATOM 899 O O . PRO A 1 118 ? -30.017 12.594 18.083 1.00 40.47 118 PRO A O 1
ATOM 902 N N . GLU A 1 119 ? -30.705 10.469 17.669 1.00 43.09 119 GLU A N 1
ATOM 903 C CA . GLU A 1 119 ? -32.131 10.752 17.698 1.00 43.09 119 GLU A CA 1
ATOM 904 C C . GLU A 1 119 ? -32.388 11.381 19.057 1.00 43.09 119 GLU A C 1
ATOM 906 O O . GLU A 1 119 ? -32.413 10.719 20.100 1.00 43.09 119 GLU A O 1
ATOM 911 N N . SER A 1 120 ? -32.480 12.707 19.042 1.00 42.16 120 SER A N 1
ATOM 912 C CA . SER A 1 120 ? -32.882 13.487 20.179 1.00 42.16 120 SER A CA 1
ATOM 913 C C . SER A 1 120 ? -34.282 12.987 20.428 1.00 42.16 120 SER A C 1
ATOM 915 O O . SER A 1 120 ? -35.198 13.308 19.670 1.00 42.16 120 SER A O 1
ATOM 917 N N . LYS A 1 121 ? -34.436 12.125 21.439 1.00 46.16 121 LYS A N 1
ATOM 918 C CA . LYS A 1 121 ? -35.737 11.822 22.015 1.00 46.16 121 LYS A CA 1
ATOM 919 C C . LYS A 1 121 ? -36.280 13.155 22.497 1.00 46.16 121 LYS A C 1
ATOM 921 O O . LYS A 1 121 ? -35.985 13.607 23.599 1.00 46.16 121 LYS A O 1
ATOM 926 N N . SER A 1 122 ? -36.988 13.807 21.585 1.00 42.81 122 SER A N 1
ATOM 927 C CA . SER A 1 122 ? -37.778 14.984 21.833 1.00 42.81 122 SER A CA 1
ATOM 928 C C . SER A 1 122 ? -38.873 14.549 22.789 1.00 42.81 122 SER A C 1
ATOM 930 O O . SER A 1 122 ? -39.609 13.593 22.550 1.00 42.81 122 SER A O 1
ATOM 932 N N . THR A 1 123 ? -38.841 15.200 23.934 1.00 47.44 123 THR A N 1
ATOM 933 C CA . THR A 1 123 ? -39.660 15.015 25.115 1.00 47.44 123 THR A CA 1
ATOM 934 C C . THR A 1 123 ? -41.155 15.020 24.800 1.00 47.44 123 THR A C 1
ATOM 936 O O . THR A 1 123 ? -41.634 15.934 24.129 1.00 47.44 123 THR A O 1
ATOM 939 N N . ALA A 1 124 ? -41.890 14.079 25.394 1.00 44.69 124 ALA A N 1
ATOM 940 C CA . ALA A 1 124 ? -43.186 14.327 26.028 1.00 44.69 124 ALA A CA 1
ATOM 941 C C . ALA A 1 124 ? -43.459 13.233 27.067 1.00 44.69 124 ALA A C 1
ATOM 943 O O . ALA A 1 124 ? -43.416 12.041 26.687 1.00 44.69 124 ALA A O 1
#

Sequence (124 aa):
MELRIPLTGTIEVEGAYKEGKLVGKADDPIRIIPIDLGNVSWTLKDIDLVDEVAIIEVVPSPVITKVVGDVPVTRPATKAEKTASLNHAKGRLAGKTKDDLYLETKSAKLKRLEECEPESKSTA